Protein AF-A0A529LGD2-F1 (afdb_monomer)

Foldseek 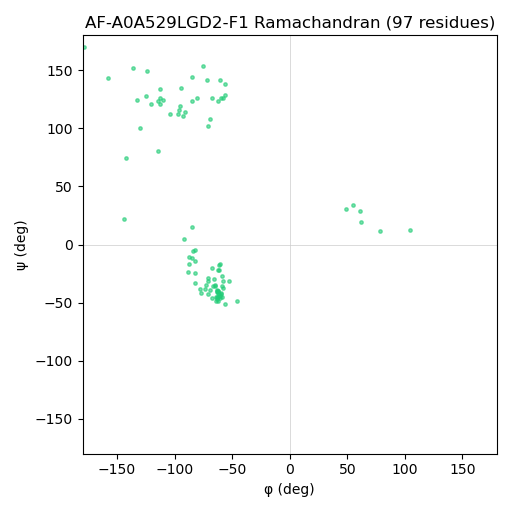3Di:
DDDDDDDDPDDWPVNVVLVVQLVCQVVVDAAEAEEADPVCVVVSVVSRHPHYQHHDLPDLVSLLVSLAPPPDDDDDQGPPDPPSVVSVVSNVVSNVVRD

Structure (mmCIF, N/CA/C/O backbone):
data_AF-A0A529LGD2-F1
#
_entry.id   AF-A0A529LGD2-F1
#
loop_
_atom_site.group_PDB
_atom_site.id
_atom_site.type_symbol
_atom_site.label_atom_id
_atom_site.label_alt_id
_atom_site.label_comp_id
_atom_site.label_asym_id
_atom_site.label_entity_id
_atom_site.label_seq_id
_atom_site.pdbx_PDB_ins_code
_atom_site.Cartn_x
_atom_site.Cartn_y
_atom_site.Cartn_z
_atom_site.occupancy
_atom_site.B_iso_or_equiv
_atom_site.auth_seq_id
_atom_site.auth_comp_id
_atom_site.auth_asym_id
_atom_site.auth_atom_id
_atom_site.pdbx_PDB_model_num
ATOM 1 N N . MET A 1 1 ? 10.719 43.413 -8.653 1.00 36.66 1 MET A N 1
ATOM 2 C CA . MET A 1 1 ? 10.326 42.590 -9.811 1.00 36.66 1 MET A CA 1
ATOM 3 C C . MET A 1 1 ? 10.776 41.178 -9.481 1.00 36.66 1 MET A C 1
ATOM 5 O O . MET A 1 1 ? 11.963 40.912 -9.537 1.00 36.66 1 MET A O 1
ATOM 9 N N . GLN A 1 2 ? 9.879 40.372 -8.908 1.00 36.25 2 GLN A N 1
ATOM 10 C CA . GLN A 1 2 ? 10.173 38.993 -8.515 1.00 36.25 2 GLN A CA 1
ATOM 11 C C . GLN A 1 2 ? 9.817 38.112 -9.709 1.00 36.25 2 GLN A C 1
ATOM 13 O O . GLN A 1 2 ? 8.658 38.081 -10.124 1.00 36.25 2 GLN A O 1
ATOM 18 N N . GLU A 1 3 ? 10.825 37.480 -10.301 1.00 34.97 3 GLU A N 1
ATOM 19 C CA . GLU A 1 3 ? 10.645 36.498 -11.362 1.00 34.97 3 GLU A CA 1
ATOM 20 C C . GLU A 1 3 ? 9.998 35.245 -10.768 1.00 34.97 3 GLU A C 1
ATOM 22 O O . GLU A 1 3 ? 10.586 34.499 -9.987 1.00 34.97 3 GLU A O 1
ATOM 27 N N . HIS A 1 4 ? 8.726 35.070 -11.113 1.00 45.38 4 HIS A N 1
ATOM 28 C CA . HIS A 1 4 ? 8.012 33.814 -11.000 1.00 45.38 4 HIS A CA 1
ATOM 29 C C . HIS A 1 4 ? 8.547 32.852 -12.063 1.00 45.38 4 HIS A C 1
ATOM 31 O O . HIS A 1 4 ? 8.126 32.931 -13.213 1.00 45.38 4 HIS A O 1
ATOM 37 N N . ASP A 1 5 ? 9.402 31.918 -11.666 1.00 37.59 5 ASP A N 1
ATOM 38 C CA . ASP A 1 5 ? 9.829 30.795 -12.507 1.00 37.59 5 ASP A CA 1
ATOM 39 C C . ASP A 1 5 ? 9.299 29.503 -11.850 1.00 37.59 5 ASP A C 1
ATOM 41 O O . ASP A 1 5 ? 9.850 28.993 -10.882 1.00 37.59 5 ASP A O 1
ATOM 45 N N . HIS A 1 6 ? 8.034 29.109 -12.020 1.00 46.41 6 HIS A N 1
ATOM 46 C CA . HIS A 1 6 ? 7.457 28.402 -13.171 1.00 46.41 6 HIS A CA 1
ATOM 47 C C . HIS A 1 6 ? 8.215 27.162 -13.678 1.00 46.41 6 HIS A C 1
ATOM 49 O O . HIS A 1 6 ? 8.016 26.766 -14.826 1.00 46.41 6 HIS A O 1
ATOM 55 N N . ASP A 1 7 ? 8.908 26.435 -12.792 1.00 40.81 7 ASP A N 1
ATOM 56 C CA . ASP A 1 7 ? 9.306 25.048 -13.073 1.00 40.81 7 ASP A CA 1
ATOM 57 C C . ASP A 1 7 ? 8.945 24.060 -11.943 1.00 40.81 7 ASP A C 1
ATOM 59 O O . ASP A 1 7 ? 9.595 23.969 -10.906 1.00 40.81 7 ASP A O 1
ATOM 63 N N . SER A 1 8 ? 7.843 23.320 -12.119 1.00 42.25 8 SER A N 1
ATOM 64 C CA . SER A 1 8 ? 7.434 22.216 -11.223 1.00 42.25 8 SER A CA 1
ATOM 65 C C . SER A 1 8 ? 6.780 21.044 -11.969 1.00 42.25 8 SER A C 1
ATOM 67 O O . SER A 1 8 ? 6.020 20.259 -11.397 1.00 42.25 8 SER A O 1
ATOM 69 N N . ARG A 1 9 ? 7.028 20.905 -13.277 1.00 42.25 9 ARG A N 1
ATOM 70 C CA . ARG A 1 9 ? 6.120 20.154 -14.166 1.00 42.25 9 ARG A CA 1
ATOM 71 C C . ARG A 1 9 ? 6.312 18.636 -14.243 1.00 42.25 9 ARG A C 1
ATOM 73 O O . ARG A 1 9 ? 5.685 18.007 -15.089 1.00 42.25 9 ARG A O 1
ATOM 80 N N . LEU A 1 10 ? 7.047 18.004 -13.329 1.00 38.81 10 LEU A N 1
ATOM 81 C CA . LEU A 1 10 ? 6.965 16.545 -13.188 1.00 38.81 10 LEU A CA 1
ATOM 82 C C . LEU A 1 10 ? 7.054 16.098 -11.729 1.00 38.81 10 LEU A C 1
ATOM 84 O O . LEU A 1 10 ? 8.059 15.555 -11.277 1.00 38.81 10 LEU A O 1
ATOM 88 N N . ARG A 1 11 ? 5.963 16.304 -10.987 1.00 40.88 11 ARG A N 1
ATOM 89 C CA . ARG A 1 11 ? 5.751 15.617 -9.708 1.00 40.88 11 ARG A CA 1
ATOM 90 C C . ARG A 1 11 ? 5.735 14.110 -9.956 1.00 40.88 11 ARG A C 1
ATOM 92 O O . ARG A 1 11 ? 4.992 13.622 -10.810 1.00 40.88 11 ARG A O 1
ATOM 99 N N . ARG A 1 12 ? 6.569 13.363 -9.237 1.00 48.47 12 ARG A N 1
ATOM 100 C CA . ARG A 1 12 ? 6.641 11.900 -9.359 1.00 48.47 12 ARG A CA 1
ATOM 101 C C . ARG A 1 12 ? 5.423 11.306 -8.647 1.00 48.47 12 ARG A C 1
ATOM 103 O O . ARG A 1 12 ? 4.922 11.893 -7.694 1.00 48.47 12 ARG A O 1
ATOM 110 N N . ALA A 1 13 ? 4.960 10.119 -9.042 1.00 52.31 13 ALA A N 1
ATOM 111 C CA . ALA A 1 13 ? 3.821 9.460 -8.378 1.00 52.31 13 ALA A CA 1
ATOM 112 C C . ALA A 1 13 ? 3.995 9.342 -6.842 1.00 52.31 13 ALA A C 1
ATOM 114 O O . ALA A 1 13 ? 3.026 9.462 -6.095 1.00 52.31 13 ALA A O 1
ATOM 115 N N . GLY A 1 14 ? 5.241 9.197 -6.363 1.00 55.28 14 GLY A N 1
ATOM 116 C CA . GLY A 1 14 ? 5.577 9.201 -4.934 1.00 55.28 14 GLY A CA 1
ATOM 117 C C . GLY A 1 14 ? 5.328 10.535 -4.214 1.00 55.28 14 GLY A C 1
ATOM 118 O O . GLY A 1 14 ? 4.967 10.523 -3.041 1.00 55.28 14 GLY A O 1
ATOM 119 N N . ASP A 1 15 ? 5.430 11.672 -4.908 1.00 58.34 15 ASP A N 1
ATOM 120 C CA . ASP A 1 15 ? 5.181 13.001 -4.327 1.00 58.34 15 ASP A CA 1
ATOM 121 C C . ASP A 1 15 ? 3.679 13.225 -4.091 1.00 58.34 15 ASP A C 1
ATOM 123 O O . ASP A 1 15 ? 3.269 13.829 -3.098 1.00 58.34 15 ASP A O 1
ATOM 127 N N . PHE A 1 16 ? 2.837 12.688 -4.982 1.00 57.28 16 PHE A N 1
ATOM 128 C CA . PHE A 1 16 ? 1.383 12.706 -4.817 1.00 57.28 16 PHE A CA 1
ATOM 129 C C . PHE A 1 16 ? 0.931 11.763 -3.702 1.00 57.28 16 PHE A C 1
ATOM 131 O O . PHE A 1 16 ? 0.129 12.166 -2.860 1.00 57.28 16 PHE A O 1
ATOM 138 N N . ALA A 1 17 ? 1.495 10.553 -3.625 1.00 59.44 17 ALA A N 1
ATOM 139 C CA . ALA A 1 17 ? 1.264 9.650 -2.496 1.00 59.44 17 ALA A CA 1
ATOM 140 C C . ALA A 1 17 ? 1.670 10.302 -1.159 1.00 59.44 17 ALA A C 1
ATOM 142 O O . ALA A 1 17 ? 0.944 10.193 -0.171 1.00 59.44 17 ALA A O 1
ATOM 143 N N . GLY A 1 18 ? 2.761 11.078 -1.151 1.00 62.91 18 GLY A N 1
ATOM 144 C CA . GLY A 1 18 ? 3.198 11.869 0.000 1.00 62.91 18 GLY A CA 1
ATOM 145 C C . GLY A 1 18 ? 2.211 12.951 0.454 1.00 62.91 18 GLY A C 1
ATOM 146 O O . GLY A 1 18 ? 2.246 13.325 1.618 1.00 62.91 18 GLY A O 1
ATOM 147 N N . SER A 1 19 ? 1.299 13.414 -0.409 1.00 74.31 19 SER A N 1
ATOM 148 C CA . SER A 1 19 ? 0.229 14.362 -0.037 1.00 74.31 19 SER A CA 1
ATOM 149 C C . SER A 1 19 ? -1.041 13.664 0.464 1.00 74.31 19 SER A C 1
ATOM 151 O O . SER A 1 19 ? -1.816 14.246 1.222 1.00 74.31 19 SER A O 1
ATOM 153 N N . VAL A 1 20 ? -1.255 12.405 0.074 1.00 84.88 20 VAL A N 1
ATOM 154 C CA . VAL A 1 20 ? -2.419 11.613 0.499 1.00 84.88 20 VAL A CA 1
ATOM 155 C C . VAL A 1 20 ? -2.245 11.077 1.916 1.00 84.88 20 VAL A C 1
ATOM 157 O O . VAL A 1 20 ? -3.205 11.096 2.683 1.00 84.88 20 VAL A O 1
ATOM 160 N N . ILE A 1 21 ? -1.030 10.661 2.294 1.00 88.19 21 ILE A N 1
ATOM 161 C CA . ILE A 1 21 ? -0.749 10.152 3.647 1.00 88.19 21 ILE A CA 1
ATOM 162 C C . ILE A 1 21 ? -1.142 11.186 4.729 1.00 88.19 21 ILE A C 1
ATOM 164 O O . ILE A 1 21 ? -1.950 10.826 5.587 1.00 88.19 21 ILE A O 1
ATOM 168 N N . PRO A 1 22 ? -0.720 12.469 4.672 1.00 86.75 22 PRO A N 1
ATOM 169 C CA . PRO A 1 22 ? -1.134 13.475 5.652 1.00 86.75 22 PRO A CA 1
ATOM 170 C C . PRO A 1 22 ? -2.647 13.728 5.649 1.00 86.75 22 PRO A C 1
ATOM 172 O O . PRO A 1 22 ? -3.266 13.869 6.704 1.00 86.75 22 PRO A O 1
ATOM 175 N N . ALA A 1 23 ? -3.275 13.759 4.470 1.00 88.62 23 ALA A N 1
ATOM 176 C CA . ALA A 1 23 ? -4.716 13.985 4.343 1.00 88.62 23 ALA A CA 1
ATOM 177 C C . ALA A 1 23 ? -5.553 12.849 4.961 1.00 88.62 23 ALA A C 1
ATOM 179 O O . ALA A 1 23 ? -6.622 13.095 5.516 1.00 88.62 23 ALA A O 1
ATOM 180 N N . LEU A 1 24 ? -5.078 11.604 4.883 1.00 88.94 24 LEU A N 1
ATOM 181 C CA . LEU A 1 24 ? -5.707 10.460 5.543 1.00 88.94 24 LEU A CA 1
ATOM 182 C C . LEU A 1 24 ? -5.408 10.436 7.049 1.00 88.94 24 LEU A C 1
ATOM 184 O O . LEU A 1 24 ? -6.322 10.224 7.847 1.00 88.94 24 LEU A O 1
ATOM 188 N N . ALA A 1 25 ? -4.166 10.725 7.446 1.00 88.25 25 ALA A N 1
ATOM 189 C CA . ALA A 1 25 ? -3.754 10.765 8.847 1.00 88.25 25 ALA A CA 1
ATOM 190 C C . ALA A 1 25 ? -4.524 11.835 9.646 1.00 88.25 25 ALA A C 1
ATOM 192 O O . ALA A 1 25 ? -5.021 11.560 10.735 1.00 88.25 25 ALA A O 1
ATOM 193 N N . THR A 1 26 ? -4.717 13.031 9.077 1.00 89.69 26 THR A N 1
ATOM 194 C CA . THR A 1 26 ? -5.533 14.113 9.678 1.00 89.69 26 THR A CA 1
ATOM 195 C C . THR A 1 26 ? -7.001 13.740 9.884 1.00 89.69 26 THR A C 1
ATOM 197 O O . THR A 1 26 ? -7.665 14.320 10.738 1.00 89.69 26 THR A O 1
ATOM 200 N N . ARG A 1 27 ? -7.512 12.749 9.146 1.00 91.31 27 ARG A N 1
ATOM 201 C CA . ARG A 1 27 ? -8.864 12.192 9.313 1.00 91.31 27 ARG A CA 1
ATOM 202 C C . ARG A 1 27 ? -8.905 10.997 10.274 1.00 91.31 27 ARG A C 1
ATOM 204 O O . ARG A 1 27 ? -9.952 10.374 10.414 1.00 91.31 27 ARG A O 1
ATOM 211 N N . GLY A 1 28 ? -7.784 10.661 10.916 1.00 90.56 28 GLY A N 1
ATOM 212 C CA . GLY A 1 28 ? -7.671 9.554 11.867 1.00 90.56 28 GLY A CA 1
ATOM 213 C C . GLY A 1 28 ? -7.557 8.168 11.228 1.00 90.56 28 GLY A C 1
ATOM 214 O O . GLY A 1 28 ? -7.670 7.166 11.934 1.00 90.56 28 GLY A O 1
ATOM 215 N N . ALA A 1 29 ? -7.337 8.077 9.912 1.00 91.81 29 ALA A N 1
ATOM 216 C CA . ALA A 1 29 ? -7.126 6.791 9.257 1.00 91.81 29 ALA A CA 1
ATOM 217 C C . ALA A 1 29 ? -5.749 6.211 9.621 1.00 91.81 29 ALA A C 1
ATOM 219 O O . ALA A 1 29 ? -4.752 6.933 9.676 1.00 91.81 29 ALA A O 1
ATOM 220 N N . ARG A 1 30 ? -5.677 4.889 9.817 1.00 93.31 30 ARG A N 1
ATOM 221 C CA . ARG A 1 30 ? -4.400 4.164 9.888 1.00 93.31 30 ARG A CA 1
ATOM 222 C C . ARG A 1 30 ? -3.901 3.923 8.472 1.00 93.31 30 ARG A C 1
ATOM 224 O O . ARG A 1 30 ? -4.636 3.388 7.645 1.00 93.31 30 ARG A O 1
ATOM 231 N N . VAL A 1 31 ? -2.670 4.333 8.191 1.00 93.50 31 VAL A N 1
ATOM 232 C CA . VAL A 1 31 ? -2.111 4.315 6.836 1.00 93.50 31 VAL A CA 1
ATOM 233 C C . VAL A 1 31 ? -0.869 3.438 6.810 1.00 93.50 31 VAL A C 1
ATOM 235 O O . VAL A 1 31 ? 0.110 3.719 7.504 1.00 93.50 31 VAL A O 1
ATOM 238 N N . ARG A 1 32 ? -0.897 2.405 5.964 1.00 94.88 32 ARG A N 1
ATOM 239 C CA . ARG A 1 32 ? 0.278 1.607 5.608 1.00 94.88 32 ARG A CA 1
ATOM 240 C C . ARG A 1 32 ? 0.865 2.124 4.301 1.00 94.88 32 ARG A C 1
ATOM 242 O O . ARG A 1 32 ? 0.227 2.042 3.255 1.00 94.88 32 ARG A O 1
ATOM 249 N N . ALA A 1 33 ? 2.085 2.648 4.353 1.00 93.12 33 ALA A N 1
ATOM 250 C CA . ALA A 1 33 ? 2.814 3.052 3.158 1.00 93.12 33 ALA A CA 1
ATOM 251 C C . ALA A 1 33 ? 3.546 1.846 2.555 1.00 93.12 33 ALA A C 1
ATOM 253 O O . ALA A 1 33 ? 4.360 1.221 3.235 1.00 93.12 33 ALA A O 1
ATOM 254 N N . PHE A 1 34 ? 3.286 1.537 1.282 1.00 92.25 34 PHE A N 1
ATOM 255 C CA . PHE A 1 34 ? 4.050 0.544 0.525 1.00 92.25 34 PHE A CA 1
ATOM 256 C C . PHE A 1 34 ? 5.115 1.245 -0.322 1.00 92.25 34 PHE A C 1
ATOM 258 O O . PHE A 1 34 ? 4.792 1.992 -1.248 1.00 92.25 34 PHE A O 1
ATOM 265 N N . ILE A 1 35 ? 6.386 1.043 0.019 1.00 90.75 35 ILE A N 1
ATOM 266 C CA . ILE A 1 35 ? 7.530 1.721 -0.604 1.00 90.75 35 ILE A CA 1
ATOM 267 C C . ILE A 1 35 ? 8.518 0.701 -1.163 1.00 90.75 35 ILE A C 1
ATOM 269 O O . ILE A 1 35 ? 8.694 -0.379 -0.615 1.00 90.75 35 ILE A O 1
ATOM 273 N N . ARG A 1 36 ? 9.226 1.050 -2.238 1.00 88.94 36 ARG A N 1
ATOM 274 C CA . ARG A 1 36 ? 10.246 0.154 -2.808 1.00 88.94 36 ARG A CA 1
ATOM 275 C C . ARG A 1 36 ? 11.585 0.238 -2.083 1.00 88.94 36 ARG A C 1
ATOM 277 O O . ARG A 1 36 ? 12.328 -0.737 -2.043 1.00 88.94 36 ARG A O 1
ATOM 284 N N . LYS A 1 37 ? 11.922 1.423 -1.584 1.00 88.31 37 LYS A N 1
ATOM 285 C CA . LYS A 1 37 ? 13.255 1.757 -1.095 1.00 88.31 37 LYS A CA 1
ATOM 286 C C . LYS A 1 37 ? 13.218 1.986 0.420 1.00 88.31 37 LYS A C 1
ATOM 288 O O . LYS A 1 37 ? 12.480 2.876 0.847 1.00 88.31 37 LYS A O 1
ATOM 293 N N . PRO A 1 38 ? 13.972 1.224 1.232 1.00 90.06 38 PRO A N 1
ATOM 294 C CA . PRO A 1 38 ? 13.941 1.333 2.693 1.00 90.06 38 PRO A CA 1
ATOM 295 C C . PRO A 1 38 ? 14.295 2.739 3.194 1.00 90.06 38 PRO A C 1
ATOM 297 O O . PRO A 1 38 ? 13.734 3.188 4.190 1.00 90.06 38 PRO A O 1
ATOM 300 N N . GLU A 1 39 ? 15.152 3.471 2.480 1.00 89.88 39 GLU A N 1
ATOM 301 C CA . GLU A 1 39 ? 15.526 4.848 2.815 1.00 89.88 39 GLU A CA 1
ATOM 302 C C . GLU A 1 39 ? 14.344 5.836 2.809 1.00 89.88 39 GLU A C 1
ATOM 304 O O . GLU A 1 39 ? 14.431 6.901 3.414 1.00 89.88 39 GLU A O 1
ATOM 309 N N . GLN A 1 40 ? 13.214 5.489 2.180 1.00 87.75 40 GLN A N 1
ATOM 310 C CA . GLN A 1 40 ? 12.005 6.322 2.171 1.00 87.75 40 GLN A CA 1
ATOM 311 C C . GLN A 1 40 ? 11.129 6.125 3.421 1.00 87.75 40 GLN A C 1
ATOM 313 O O . GLN A 1 40 ? 10.134 6.832 3.578 1.00 87.75 40 GLN A O 1
ATOM 318 N N . ALA A 1 41 ? 11.465 5.178 4.306 1.00 89.69 41 ALA A N 1
ATOM 319 C CA . ALA A 1 41 ? 10.628 4.816 5.449 1.00 89.69 41 ALA A CA 1
ATOM 320 C C . ALA A 1 41 ? 10.424 5.980 6.430 1.00 89.69 41 ALA A C 1
ATOM 322 O O . ALA A 1 41 ? 9.295 6.255 6.832 1.00 89.69 41 ALA A O 1
ATOM 323 N N . GLU A 1 42 ? 11.491 6.708 6.765 1.00 89.19 42 GLU A N 1
ATOM 324 C CA . GLU A 1 42 ? 11.395 7.867 7.664 1.00 89.19 42 GLU A CA 1
ATOM 325 C C . GLU A 1 42 ? 10.592 9.010 7.042 1.00 89.19 42 GLU A C 1
ATOM 327 O O . GLU A 1 42 ? 9.796 9.655 7.721 1.00 89.19 42 GLU A O 1
ATOM 332 N N . GLN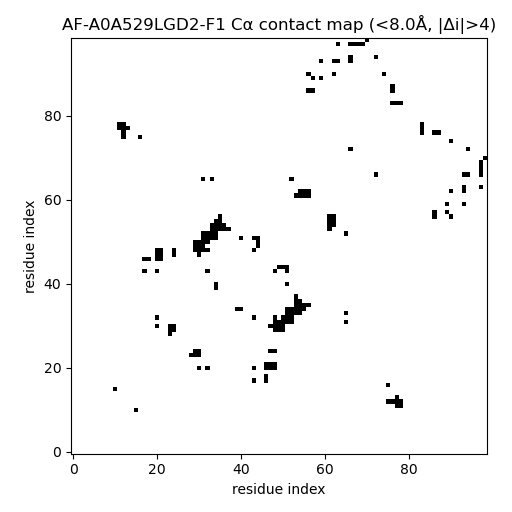 A 1 43 ? 10.716 9.206 5.728 1.00 88.44 43 GLN A N 1
ATOM 333 C CA . GLN A 1 43 ? 9.947 10.218 5.009 1.00 88.44 43 GLN A CA 1
ATOM 334 C C . GLN A 1 43 ? 8.438 9.940 5.090 1.00 88.44 43 GLN A C 1
ATOM 336 O O . GLN A 1 43 ? 7.662 10.834 5.424 1.00 88.44 43 GLN A O 1
ATOM 341 N N . VAL A 1 44 ? 7.998 8.706 4.814 1.00 89.19 44 VAL A N 1
ATOM 342 C CA . VAL A 1 44 ? 6.562 8.370 4.849 1.00 89.19 44 VAL A CA 1
ATOM 343 C C . VAL A 1 44 ? 5.996 8.347 6.270 1.00 89.19 44 VAL A C 1
ATOM 345 O O . VAL A 1 44 ? 4.840 8.725 6.460 1.00 89.19 44 VAL A O 1
ATOM 348 N N . ARG A 1 45 ? 6.806 7.987 7.278 1.00 90.44 45 ARG A N 1
ATOM 349 C CA . ARG A 1 45 ? 6.439 8.133 8.697 1.00 90.44 45 ARG A CA 1
ATOM 350 C C . ARG A 1 45 ? 6.256 9.597 9.078 1.00 90.44 45 ARG A C 1
ATOM 352 O O . ARG A 1 45 ? 5.245 9.936 9.683 1.00 90.44 45 ARG A O 1
ATOM 359 N N . GLY A 1 46 ? 7.170 10.470 8.652 1.00 88.12 46 GLY A N 1
ATOM 360 C CA . GLY A 1 46 ? 7.056 11.918 8.844 1.00 88.12 46 GLY A CA 1
ATOM 361 C C . GLY A 1 46 ? 5.793 12.519 8.214 1.00 88.12 46 GLY A C 1
ATOM 362 O O . GLY A 1 46 ? 5.263 13.504 8.717 1.00 88.12 46 GLY A O 1
ATOM 363 N N . HIS A 1 47 ? 5.259 11.895 7.161 1.00 87.94 47 HIS A N 1
ATOM 364 C CA . HIS A 1 47 ? 3.986 12.277 6.544 1.00 87.94 47 HIS A CA 1
ATOM 365 C C . HIS A 1 47 ? 2.739 11.714 7.254 1.00 87.94 47 HIS A C 1
ATOM 367 O O . HIS A 1 47 ? 1.625 12.057 6.862 1.00 87.94 47 HIS A O 1
ATOM 373 N N . GLY A 1 48 ? 2.891 10.873 8.282 1.00 89.31 48 GLY A N 1
ATOM 374 C CA . GLY A 1 48 ? 1.780 10.323 9.067 1.00 89.31 48 GLY A CA 1
ATOM 375 C C . GLY A 1 48 ? 1.428 8.861 8.776 1.00 89.31 48 GLY A C 1
ATOM 376 O O . GLY A 1 48 ? 0.373 8.401 9.209 1.00 89.31 48 GLY A O 1
ATOM 377 N N . ALA A 1 49 ? 2.275 8.112 8.058 1.00 92.12 49 ALA A N 1
ATOM 378 C CA . ALA A 1 49 ? 2.082 6.669 7.918 1.00 92.12 49 ALA A CA 1
ATOM 379 C C . ALA A 1 49 ? 2.295 5.971 9.271 1.00 92.12 49 ALA A C 1
ATOM 381 O O . ALA A 1 49 ? 3.344 6.121 9.899 1.00 92.12 49 ALA A O 1
ATOM 382 N N . THR A 1 50 ? 1.313 5.182 9.704 1.00 93.62 50 THR A N 1
ATOM 383 C CA . THR A 1 50 ? 1.381 4.401 10.950 1.00 93.62 50 THR A CA 1
ATOM 384 C C . THR A 1 50 ? 2.137 3.091 10.759 1.00 93.62 50 THR A C 1
ATOM 386 O O . THR A 1 50 ? 2.685 2.544 11.710 1.00 93.62 50 THR A O 1
ATOM 389 N N . GLU A 1 51 ? 2.177 2.591 9.525 1.00 94.31 51 GLU A N 1
ATOM 390 C CA . GLU A 1 51 ? 2.864 1.361 9.147 1.00 94.31 51 GLU A CA 1
ATOM 391 C C . GLU A 1 51 ? 3.639 1.561 7.842 1.00 94.31 51 GLU A C 1
ATOM 393 O O . GLU A 1 51 ? 3.265 2.369 6.989 1.00 94.31 51 GLU A O 1
ATOM 398 N N . VAL A 1 52 ? 4.718 0.798 7.666 1.00 93.94 52 VAL A N 1
ATOM 399 C CA . VAL A 1 52 ? 5.534 0.820 6.448 1.00 93.94 52 VAL A CA 1
ATOM 400 C C . VAL A 1 52 ? 5.790 -0.615 6.007 1.00 93.94 52 VAL A C 1
ATOM 402 O O . VAL A 1 52 ? 6.329 -1.407 6.776 1.00 93.94 52 VAL A O 1
ATOM 405 N N . ALA A 1 53 ? 5.425 -0.932 4.769 1.00 94.62 53 ALA A N 1
ATOM 406 C CA . ALA A 1 53 ? 5.753 -2.183 4.100 1.00 94.62 53 ALA A CA 1
ATOM 407 C C . ALA A 1 53 ? 6.722 -1.891 2.948 1.00 94.62 53 ALA A C 1
ATOM 409 O O . ALA A 1 53 ? 6.521 -0.949 2.181 1.00 94.62 53 ALA A O 1
ATOM 410 N N . ILE A 1 54 ? 7.789 -2.682 2.839 1.00 93.56 54 ILE A N 1
ATOM 411 C CA . ILE A 1 54 ? 8.830 -2.482 1.827 1.00 93.56 54 ILE A CA 1
ATOM 412 C C . ILE A 1 54 ? 8.742 -3.611 0.805 1.00 93.56 54 ILE A C 1
ATOM 414 O O . ILE A 1 54 ? 8.811 -4.780 1.176 1.00 93.56 54 ILE A O 1
ATOM 418 N N . GLY A 1 55 ? 8.600 -3.270 -0.474 1.00 91.38 55 GLY A N 1
ATOM 419 C CA . GLY A 1 55 ? 8.500 -4.250 -1.551 1.00 91.38 55 GLY A CA 1
ATOM 420 C C . GLY A 1 55 ? 8.373 -3.625 -2.938 1.00 91.38 55 GLY A C 1
ATOM 421 O O . GLY A 1 55 ? 8.197 -2.417 -3.098 1.00 91.38 55 GLY A O 1
ATOM 422 N N . ASP A 1 56 ? 8.487 -4.456 -3.972 1.00 88.56 56 ASP A N 1
ATOM 423 C CA . ASP A 1 56 ? 8.269 -4.042 -5.360 1.00 88.56 56 ASP A CA 1
ATOM 424 C C . ASP A 1 56 ? 6.819 -4.349 -5.758 1.00 88.56 56 ASP A C 1
ATOM 426 O O . ASP A 1 56 ? 6.328 -5.444 -5.516 1.00 88.56 56 ASP A O 1
ATOM 430 N N . LEU A 1 57 ? 6.136 -3.410 -6.418 1.00 85.25 57 LEU A N 1
ATOM 431 C CA . LEU A 1 57 ? 4.775 -3.614 -6.942 1.00 85.25 57 LEU A CA 1
ATOM 432 C C . LEU A 1 57 ? 4.684 -4.748 -7.979 1.00 85.25 57 LEU A C 1
ATOM 434 O O . LEU A 1 57 ? 3.591 -5.213 -8.294 1.00 85.25 57 LEU A O 1
ATOM 438 N N . ARG A 1 58 ? 5.819 -5.167 -8.545 1.00 84.75 58 ARG A N 1
ATOM 439 C CA . ARG A 1 58 ? 5.920 -6.297 -9.475 1.00 84.75 58 ARG A CA 1
ATOM 440 C C . ARG A 1 58 ? 6.055 -7.642 -8.759 1.00 84.75 58 ARG A C 1
ATOM 442 O O . ARG A 1 58 ? 5.942 -8.673 -9.414 1.00 84.75 58 ARG A O 1
ATOM 449 N N . ASP A 1 59 ? 6.309 -7.635 -7.452 1.00 89.62 59 ASP A N 1
ATOM 450 C CA . ASP A 1 59 ? 6.362 -8.834 -6.625 1.00 89.62 59 ASP A CA 1
ATOM 451 C C . ASP A 1 59 ? 4.987 -9.085 -6.002 1.00 89.62 59 ASP A C 1
ATOM 453 O O . ASP A 1 59 ? 4.516 -8.352 -5.129 1.00 89.62 59 ASP A O 1
ATOM 457 N N . ARG A 1 60 ? 4.338 -10.152 -6.470 1.00 88.38 60 ARG A N 1
ATOM 458 C CA . ARG A 1 60 ? 3.005 -10.532 -6.013 1.00 88.38 60 ARG A CA 1
ATOM 459 C C . ARG A 1 60 ? 2.982 -10.892 -4.527 1.00 88.38 60 ARG A C 1
ATOM 461 O O . ARG A 1 60 ? 2.054 -10.485 -3.839 1.00 88.38 60 ARG A O 1
ATOM 468 N N . ALA A 1 61 ? 3.990 -11.604 -4.030 1.00 91.19 61 ALA A N 1
ATOM 469 C CA . ALA A 1 61 ? 4.020 -12.037 -2.637 1.00 91.19 61 ALA A CA 1
ATOM 470 C C . ALA A 1 61 ? 4.217 -10.844 -1.692 1.00 91.19 61 ALA A C 1
ATOM 472 O O . ALA A 1 61 ? 3.565 -10.760 -0.650 1.00 91.19 61 ALA A O 1
ATOM 473 N N . ALA A 1 62 ? 5.067 -9.890 -2.083 1.00 91.81 62 ALA A N 1
ATOM 474 C CA . ALA A 1 62 ? 5.242 -8.645 -1.340 1.00 91.81 62 ALA A CA 1
ATOM 475 C C . ALA A 1 62 ? 3.944 -7.823 -1.294 1.00 91.81 62 ALA A C 1
ATOM 477 O O . ALA A 1 62 ? 3.606 -7.260 -0.252 1.00 91.81 62 ALA A O 1
ATOM 478 N N . LEU A 1 63 ? 3.207 -7.780 -2.406 1.00 91.00 63 LEU A N 1
ATOM 479 C CA . LEU A 1 63 ? 1.934 -7.076 -2.488 1.00 91.00 63 LEU A CA 1
ATOM 480 C C . LEU A 1 63 ? 0.854 -7.738 -1.623 1.00 91.00 63 LEU A C 1
ATOM 482 O O . LEU A 1 63 ? 0.203 -7.046 -0.849 1.00 91.00 63 LEU A O 1
ATOM 486 N N . ASP A 1 64 ? 0.714 -9.064 -1.682 1.00 91.94 64 ASP A N 1
ATOM 487 C CA . ASP A 1 64 ? -0.245 -9.802 -0.849 1.00 91.94 64 ASP A CA 1
ATOM 488 C C . ASP A 1 64 ? 0.044 -9.595 0.649 1.00 91.94 64 ASP A C 1
ATOM 490 O O . ASP A 1 64 ? -0.862 -9.317 1.436 1.00 91.94 64 ASP A O 1
ATOM 494 N N . ALA A 1 65 ? 1.319 -9.640 1.049 1.00 92.75 65 ALA A N 1
ATOM 495 C CA . ALA A 1 65 ? 1.721 -9.355 2.424 1.00 92.75 65 ALA A CA 1
ATOM 496 C C . ALA A 1 65 ? 1.400 -7.908 2.839 1.00 92.75 65 ALA A C 1
ATOM 498 O O . ALA A 1 65 ? 0.955 -7.669 3.963 1.00 92.75 65 ALA A O 1
ATOM 499 N N . ALA A 1 66 ? 1.596 -6.943 1.937 1.00 93.44 66 ALA A N 1
ATOM 500 C CA . ALA A 1 66 ? 1.308 -5.536 2.193 1.00 93.44 66 ALA A CA 1
ATOM 501 C C . ALA A 1 66 ? -0.196 -5.233 2.278 1.00 93.44 66 ALA A C 1
ATOM 503 O O . ALA A 1 66 ? -0.574 -4.306 2.995 1.00 93.44 66 ALA A O 1
ATOM 504 N N . LEU A 1 67 ? -1.041 -5.999 1.586 1.00 93.44 67 LEU A N 1
ATOM 505 C CA . LEU A 1 67 ? -2.496 -5.815 1.554 1.00 93.44 67 LEU A CA 1
ATOM 506 C C . LEU A 1 67 ? -3.239 -6.540 2.678 1.00 93.44 67 LEU A C 1
ATOM 508 O O . LEU A 1 67 ? -4.415 -6.275 2.909 1.00 93.44 67 LEU A O 1
ATOM 512 N N . LYS A 1 68 ? -2.561 -7.416 3.421 1.00 92.75 68 LYS A N 1
ATOM 513 C CA . LYS A 1 68 ? -3.160 -8.108 4.560 1.00 92.75 68 LYS A CA 1
ATOM 514 C C . LYS A 1 68 ? -3.733 -7.113 5.582 1.00 92.75 68 LYS A C 1
ATOM 516 O O . LYS A 1 68 ? -3.018 -6.214 6.029 1.00 92.75 68 LYS A O 1
ATOM 521 N N . ASP A 1 69 ? -4.993 -7.308 5.971 1.00 92.12 69 ASP A N 1
ATOM 522 C CA . ASP A 1 69 ? -5.738 -6.471 6.926 1.00 92.12 69 ASP A CA 1
ATOM 523 C C . ASP A 1 69 ? -5.933 -5.002 6.472 1.00 92.12 69 ASP A C 1
ATOM 525 O O . ASP A 1 69 ? -6.206 -4.118 7.288 1.00 92.12 69 ASP A O 1
ATOM 529 N N . VAL A 1 70 ? -5.802 -4.716 5.169 1.00 92.44 70 VAL A N 1
ATOM 530 C CA . VAL A 1 70 ? -6.025 -3.383 4.584 1.00 92.44 70 VAL A CA 1
ATOM 531 C C . VAL A 1 70 ? -7.454 -3.273 4.052 1.00 92.44 70 VAL A C 1
ATOM 533 O O . VAL A 1 70 ? -7.832 -3.986 3.134 1.00 92.44 70 VAL A O 1
ATOM 536 N N . GLY A 1 71 ? -8.241 -2.331 4.582 1.00 89.50 71 GLY A N 1
ATOM 537 C CA . GLY A 1 71 ? -9.636 -2.130 4.158 1.00 89.50 71 GLY A CA 1
ATOM 538 C C . GLY A 1 71 ? -9.833 -1.292 2.886 1.00 89.50 71 GLY A C 1
ATOM 539 O O . GLY A 1 71 ? -10.933 -1.260 2.345 1.00 89.50 71 GLY A O 1
ATOM 540 N N . ALA A 1 72 ? -8.807 -0.571 2.420 1.00 89.69 72 ALA A N 1
ATOM 541 C CA . ALA A 1 72 ? -8.862 0.204 1.180 1.00 89.69 72 ALA A CA 1
ATOM 542 C C . ALA A 1 72 ? -7.458 0.473 0.624 1.00 89.69 72 ALA A C 1
ATOM 544 O O . ALA A 1 72 ? -6.527 0.764 1.376 1.00 89.69 72 ALA A O 1
ATOM 545 N N . VAL A 1 73 ? -7.324 0.448 -0.704 1.00 90.44 73 VAL A N 1
ATOM 546 C CA . VAL A 1 73 ? -6.056 0.694 -1.403 1.00 90.44 73 VAL A CA 1
ATOM 547 C C . VAL A 1 73 ? -6.140 1.990 -2.196 1.00 90.44 73 VAL A C 1
ATOM 549 O O . VAL A 1 73 ? -7.018 2.164 -3.038 1.00 90.44 73 VAL A O 1
ATOM 552 N N . PHE A 1 74 ? -5.180 2.885 -1.967 1.00 87.50 74 PHE A N 1
ATOM 553 C CA . PHE A 1 74 ? -4.945 4.037 -2.827 1.00 87.50 74 PHE A CA 1
ATOM 554 C C . PHE A 1 74 ? -3.705 3.781 -3.683 1.00 87.50 74 PHE A C 1
ATOM 556 O O . PHE A 1 74 ? -2.589 3.713 -3.169 1.00 87.50 74 PHE A O 1
ATOM 563 N N . TYR A 1 75 ? -3.900 3.637 -4.992 1.00 84.62 75 TYR A N 1
ATOM 564 C CA . TYR A 1 75 ? -2.835 3.347 -5.944 1.00 84.62 75 TYR A CA 1
ATOM 565 C C . TYR A 1 75 ? -2.815 4.388 -7.061 1.00 84.62 75 TYR A C 1
ATOM 567 O O . TYR A 1 75 ? -3.823 4.622 -7.725 1.00 84.62 75 TYR A O 1
ATOM 575 N N . ILE A 1 76 ? -1.642 4.976 -7.288 1.00 80.38 76 ILE A N 1
ATOM 576 C CA . ILE A 1 76 ? -1.341 5.767 -8.481 1.00 80.38 76 ILE A CA 1
ATOM 577 C C . ILE A 1 76 ? -0.258 5.013 -9.238 1.00 80.38 76 ILE A C 1
ATOM 579 O O . ILE A 1 76 ? 0.810 4.742 -8.683 1.00 80.38 76 ILE A O 1
ATOM 583 N N . ALA A 1 77 ? -0.525 4.688 -10.501 1.00 74.44 77 ALA A N 1
ATOM 584 C CA . ALA A 1 77 ? 0.444 4.010 -11.341 1.00 74.44 77 ALA A CA 1
ATOM 585 C C . ALA A 1 77 ? 1.741 4.835 -11.443 1.00 74.44 77 ALA A C 1
ATOM 587 O O . ALA A 1 77 ? 1.695 6.024 -11.782 1.00 74.44 77 ALA A O 1
ATOM 588 N N . PRO A 1 78 ? 2.912 4.249 -11.127 1.00 70.88 78 PRO A N 1
ATOM 589 C CA . PRO A 1 78 ?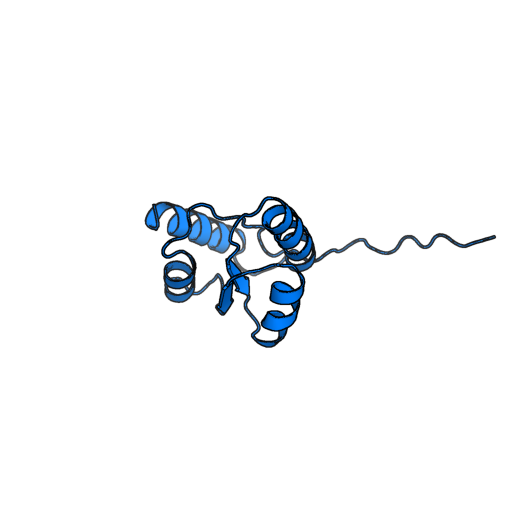 4.172 4.946 -11.306 1.00 70.88 78 PRO A CA 1
ATOM 590 C C . PRO A 1 78 ? 4.375 5.274 -12.787 1.00 70.88 78 PRO A C 1
ATOM 592 O O . PRO A 1 78 ? 4.368 4.383 -13.634 1.00 70.88 78 PRO A O 1
ATOM 595 N N . ALA A 1 79 ? 4.576 6.553 -13.103 1.00 73.00 79 ALA A N 1
ATOM 596 C CA . ALA A 1 79 ? 4.795 6.975 -14.479 1.00 73.00 79 ALA A CA 1
ATOM 597 C C . ALA A 1 79 ? 6.048 6.305 -15.076 1.00 73.00 79 ALA A C 1
ATOM 599 O O . ALA A 1 79 ? 7.075 6.174 -14.404 1.00 73.00 79 ALA A O 1
ATOM 600 N N . PHE A 1 80 ? 5.961 5.931 -16.355 1.00 74.12 80 PHE A N 1
ATOM 601 C CA . PHE A 1 80 ? 7.077 5.428 -17.167 1.00 74.12 80 PHE A CA 1
ATOM 602 C C . PHE A 1 80 ? 7.748 4.140 -16.661 1.00 74.12 80 PHE A C 1
ATOM 604 O O . PHE A 1 80 ? 8.931 3.916 -16.920 1.00 74.12 80 PHE A O 1
ATOM 611 N N . ILE A 1 81 ? 7.019 3.264 -15.961 1.00 73.62 81 ILE A N 1
ATOM 612 C CA . ILE A 1 81 ? 7.526 1.917 -15.665 1.00 73.62 81 ILE A CA 1
ATOM 613 C C . ILE A 1 81 ? 7.246 0.953 -16.831 1.00 73.62 81 ILE A C 1
ATOM 615 O O . ILE A 1 81 ? 6.190 1.037 -17.463 1.00 73.62 81 ILE A O 1
ATOM 619 N N . PRO A 1 82 ? 8.151 -0.000 -17.122 1.00 75.31 82 PRO A N 1
ATOM 620 C CA . PRO A 1 82 ? 7.855 -1.079 -18.057 1.00 75.31 82 PRO A CA 1
ATOM 621 C C . PRO A 1 82 ? 6.608 -1.856 -17.624 1.00 75.31 82 PRO A C 1
ATOM 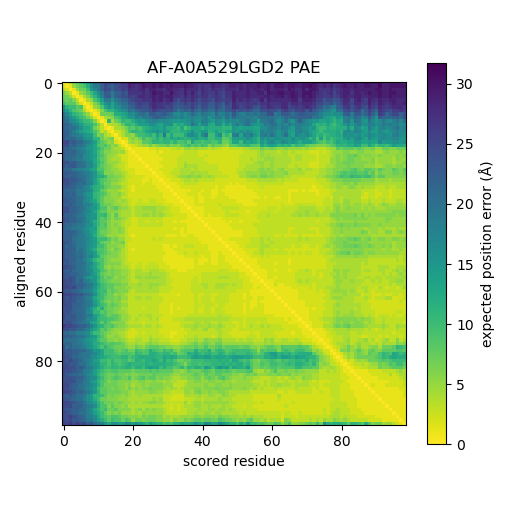623 O O . PRO A 1 82 ? 6.450 -2.163 -16.442 1.00 75.31 82 PRO A O 1
ATOM 626 N N . ALA A 1 83 ? 5.752 -2.201 -18.589 1.00 80.44 83 ALA A N 1
ATOM 627 C CA . ALA A 1 83 ? 4.518 -2.958 -18.365 1.00 80.44 83 ALA A CA 1
ATOM 628 C C . ALA A 1 83 ? 3.562 -2.333 -17.320 1.00 80.44 83 ALA A C 1
ATOM 630 O O . ALA A 1 83 ? 2.860 -3.059 -16.619 1.00 80.44 83 ALA A O 1
ATOM 631 N N . GLU A 1 84 ? 3.511 -0.999 -17.236 1.00 82.75 84 GLU A N 1
ATOM 632 C CA . GLU A 1 84 ? 2.671 -0.224 -16.305 1.00 82.75 84 GLU A CA 1
ATOM 633 C C . GLU A 1 84 ? 1.215 -0.715 -16.235 1.00 82.75 84 GLU A C 1
ATOM 635 O O . GLU A 1 84 ? 0.736 -1.043 -15.149 1.00 82.75 84 GLU A O 1
ATOM 640 N N . ALA A 1 85 ? 0.559 -0.918 -17.381 1.00 83.06 85 ALA A N 1
ATOM 641 C CA . ALA A 1 85 ? -0.800 -1.457 -17.432 1.00 83.06 85 ALA A CA 1
ATOM 642 C C . ALA A 1 85 ? -0.942 -2.848 -16.778 1.00 83.06 85 ALA A C 1
ATOM 644 O O . ALA A 1 85 ? -1.963 -3.145 -16.156 1.00 83.06 85 ALA A O 1
ATOM 645 N N . ASN A 1 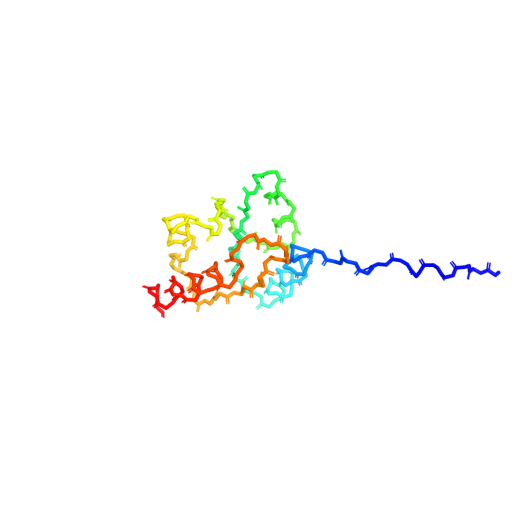86 ? 0.070 -3.714 -16.897 1.00 85.81 86 ASN A N 1
ATOM 646 C CA . ASN A 1 86 ? 0.052 -5.029 -16.253 1.00 85.81 86 ASN A CA 1
ATOM 647 C C . ASN A 1 86 ? 0.275 -4.908 -14.745 1.00 85.81 86 ASN A C 1
ATOM 649 O O . ASN A 1 86 ? -0.392 -5.602 -13.985 1.00 85.81 86 ASN A O 1
ATOM 653 N N . VAL A 1 87 ? 1.154 -4.003 -14.305 1.00 85.19 87 VAL A N 1
ATOM 654 C CA . VAL A 1 87 ? 1.352 -3.722 -12.875 1.00 85.19 87 VAL A CA 1
ATOM 655 C C . VAL A 1 87 ? 0.055 -3.212 -12.249 1.00 85.19 87 VAL A C 1
ATOM 657 O O . VAL A 1 87 ? -0.365 -3.738 -11.223 1.00 85.19 87 VAL A O 1
ATOM 660 N N . GLY A 1 88 ? -0.632 -2.266 -12.895 1.00 85.69 88 GLY A N 1
ATOM 661 C CA . GLY A 1 88 ? -1.922 -1.765 -12.420 1.00 85.69 88 GLY A CA 1
ATOM 662 C C . GLY A 1 88 ? -2.976 -2.869 -12.291 1.00 85.69 88 GLY A C 1
ATOM 663 O O . GLY A 1 88 ? -3.633 -2.975 -11.257 1.00 85.69 88 GLY A O 1
ATOM 664 N N . LYS A 1 89 ? -3.089 -3.756 -13.292 1.00 88.62 89 LYS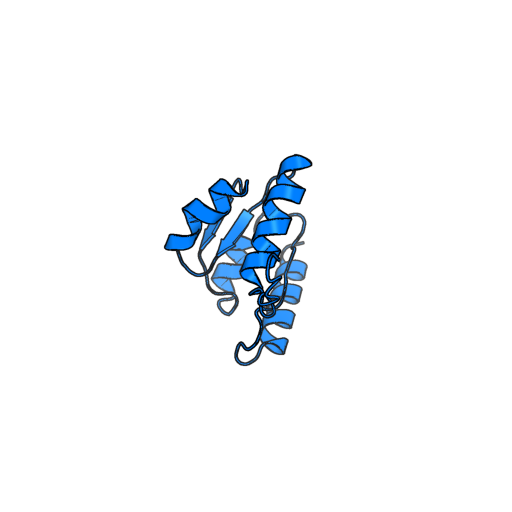 A N 1
ATOM 665 C CA . LYS A 1 89 ? -3.983 -4.928 -13.228 1.00 88.62 89 LYS A CA 1
ATOM 666 C C . LYS A 1 89 ? -3.636 -5.862 -12.070 1.00 88.62 89 LYS A C 1
ATOM 668 O O . LYS A 1 89 ? -4.543 -6.334 -11.392 1.00 88.62 89 LYS A O 1
ATOM 673 N N . THR A 1 90 ? -2.350 -6.114 -11.829 1.00 88.25 90 THR A N 1
ATOM 674 C CA . THR A 1 90 ? -1.896 -6.937 -10.699 1.00 88.25 90 THR A CA 1
ATOM 675 C C . THR A 1 90 ? -2.266 -6.300 -9.366 1.00 88.25 90 THR A C 1
ATOM 677 O O . THR A 1 90 ? -2.729 -7.012 -8.481 1.00 88.25 90 THR A O 1
ATOM 680 N N . VAL A 1 91 ? -2.139 -4.976 -9.234 1.00 88.44 91 VAL A N 1
ATOM 681 C CA . VAL A 1 91 ? -2.540 -4.259 -8.015 1.00 88.44 91 VAL A CA 1
ATOM 682 C C . VAL A 1 91 ? -4.036 -4.366 -7.764 1.00 88.44 91 VAL A C 1
ATOM 684 O O . VAL A 1 91 ? -4.440 -4.740 -6.667 1.00 88.44 91 VAL A O 1
ATOM 687 N N . VAL A 1 92 ? -4.856 -4.112 -8.785 1.00 90.62 92 VAL A N 1
ATOM 688 C CA . VAL A 1 92 ? -6.314 -4.257 -8.673 1.00 90.62 92 VAL A CA 1
ATOM 689 C C . VAL A 1 92 ? -6.692 -5.697 -8.329 1.00 90.62 92 VAL A C 1
ATOM 691 O O . VAL A 1 92 ? -7.508 -5.917 -7.441 1.00 90.62 92 VAL A O 1
ATOM 694 N N . LYS A 1 93 ? -6.071 -6.687 -8.981 1.00 90.75 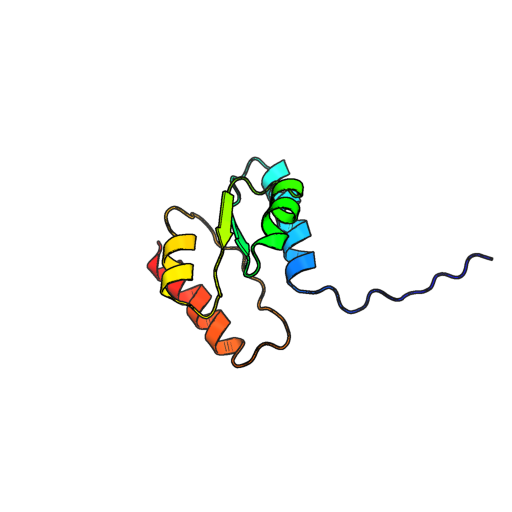93 LYS A N 1
ATOM 695 C CA . LYS A 1 93 ? -6.332 -8.098 -8.687 1.00 90.75 93 LYS A CA 1
ATOM 696 C C . LYS A 1 93 ? -5.944 -8.471 -7.257 1.00 90.75 93 LYS A C 1
ATOM 698 O O . LYS A 1 93 ? -6.720 -9.146 -6.597 1.00 90.75 93 LYS A O 1
ATOM 703 N N . ALA A 1 94 ? -4.778 -8.045 -6.781 1.00 88.56 94 ALA A N 1
ATOM 704 C CA . ALA A 1 94 ? -4.344 -8.338 -5.421 1.00 88.56 94 ALA A CA 1
ATOM 705 C C . ALA A 1 94 ? -5.250 -7.667 -4.377 1.00 88.56 94 ALA A C 1
ATOM 707 O O . ALA A 1 94 ? -5.537 -8.276 -3.356 1.00 88.56 94 ALA A O 1
ATOM 708 N N . ALA A 1 95 ? -5.751 -6.457 -4.656 1.00 89.50 95 ALA A N 1
ATOM 709 C CA . ALA A 1 95 ? -6.738 -5.798 -3.804 1.00 89.50 95 ALA A CA 1
ATOM 710 C C . ALA A 1 95 ? -8.053 -6.591 -3.735 1.00 89.50 95 ALA A C 1
ATOM 712 O O . ALA A 1 95 ? -8.531 -6.847 -2.642 1.00 89.50 95 ALA A O 1
ATOM 713 N N . ILE A 1 96 ? -8.581 -7.050 -4.878 1.00 89.31 96 ILE A N 1
ATOM 714 C CA . ILE A 1 96 ? -9.786 -7.902 -4.927 1.00 89.31 96 ILE A CA 1
ATOM 715 C C . ILE A 1 96 ? -9.564 -9.234 -4.197 1.00 89.31 96 ILE A C 1
ATOM 717 O O . ILE A 1 96 ? -10.450 -9.712 -3.498 1.00 89.31 96 ILE A O 1
ATOM 721 N N . ASP A 1 97 ? -8.392 -9.851 -4.370 1.00 88.50 97 ASP A N 1
ATOM 722 C CA . ASP A 1 97 ? -8.059 -11.123 -3.721 1.00 88.50 97 ASP A CA 1
ATOM 723 C C . ASP A 1 97 ? -7.916 -10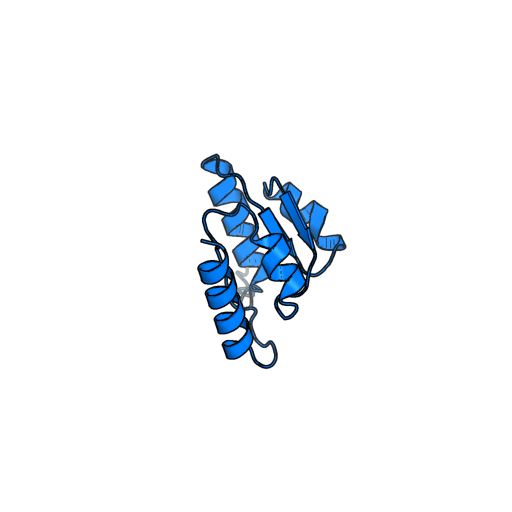.962 -2.184 1.00 88.50 97 ASP A C 1
ATOM 725 O O . ASP A 1 97 ? -8.009 -11.954 -1.461 1.00 88.50 97 ASP A O 1
ATOM 729 N N . ALA A 1 98 ? -7.695 -9.737 -1.684 1.00 87.12 98 ALA A N 1
ATOM 730 C CA . ALA A 1 98 ? -7.527 -9.430 -0.262 1.00 87.12 98 ALA A CA 1
ATOM 731 C C . ALA A 1 98 ? -8.845 -9.151 0.493 1.00 87.12 98 ALA A C 1
ATOM 733 O O . ALA A 1 98 ? -8.840 -9.246 1.723 1.00 87.12 98 ALA A O 1
ATOM 734 N N . GLY A 1 99 ? -9.954 -8.866 -0.208 1.00 70.56 99 GLY A N 1
ATOM 735 C CA . GLY A 1 99 ? -11.304 -8.695 0.363 1.00 70.56 99 GLY A CA 1
ATOM 736 C C . GLY A 1 99 ? -11.976 -7.377 0.002 1.00 70.56 99 GLY A C 1
ATOM 737 O O . GLY A 1 99 ? -12.897 -6.998 0.758 1.00 70.56 99 GLY A O 1
#

Secondary structure (DSS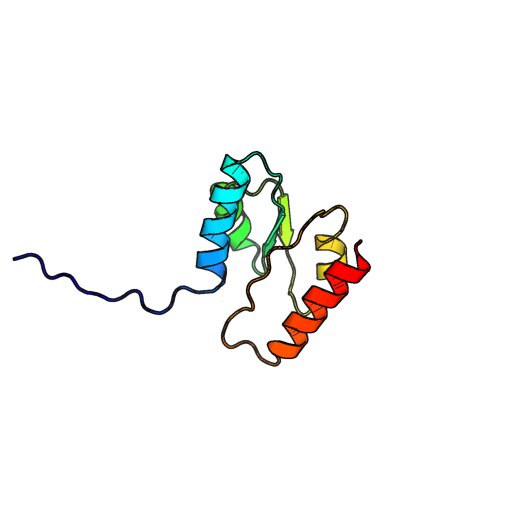P, 8-state):
------------HHHHHHHHHHHHHTTT---EEEES-GGGHHHHHHTT-SEEEE--TT-HHHHHHHHTT-S-----PPTT-TTHHHHHHHHHHHHHHH-

Radius of gyration: 15.26 Å; Cα contacts (8 Å, |Δi|>4): 104; chains: 1; bounding box: 27×55×30 Å

pLDDT: mean 80.35, std 17.2, range [34.97, 94.88]

Solvent-accessible surface area (backbone atoms only — not comparable to full-atom values): 6238 Å² total; per-residue (Å²): 138,82,84,83,77,92,78,74,92,75,77,50,51,68,60,55,51,56,57,46,37,39,63,39,32,78,70,70,47,88,34,72,44,79,36,71,52,77,86,50,50,66,58,46,41,77,34,42,29,77,40,80,40,77,38,49,82,84,36,64,69,47,44,51,64,61,40,59,95,56,93,75,86,90,84,73,76,58,76,93,47,88,63,42,73,57,42,50,51,50,52,54,48,49,52,62,76,64,107

Nearest PDB structures (foldseek):
  2zcv-assembly1_A  TM=7.939E-01  e=6.637E-03  Escherichia coli
  3l4b-assembly1_D  TM=7.903E-01  e=5.532E-01  Thermotoga maritima MSB8
  5coj-assembly2_F  TM=5.444E-01  e=2.813E+00  Staphylococcus aureus
  5coj-assembly1_A  TM=5.432E-01  e=3.203E+00  Staphylococcus aureus
  1t6t-assembly1_1  TM=5.227E-01  e=8.498E+00  Aquifex aeolicus VF5

Mean predicted aligned error: 8.18 Å

Sequence (99 aa):
MQEHDHDSRLRRAGDFAGSVIPALATRGARVRAFIRKPEQAEQVRGHGATEVAIGDLRDRAALDAALKDVGAVFYIAPAFIPAEANVGKTVVKAAIDAG